Protein AF-A0AAV4WPT1-F1 (afdb_monomer)

Solvent-accessible surface area (backbone atoms only — not comparable to full-atom values): 5891 Å² total; per-residue (Å²): 134,86,86,89,80,82,88,82,92,75,88,80,76,98,67,82,75,92,66,45,71,69,47,54,50,50,55,62,72,68,48,75,75,76,78,85,51,73,70,58,55,57,56,50,50,54,49,48,54,52,51,49,51,51,52,54,51,51,52,51,51,52,52,57,42,51,69,48,53,73,29,60,96,43,99,69,50,46,71,68,54,55,49,51,48,51,48,53,66,71,76,100

pLDDT: mean 74.43, std 21.74, range [35.66, 97.56]

Secondary structure (DSSP, 8-state):
-----------------TTSHHHHHHHHHTS------HHHHHHHHHHHHHHHHHHHHHHHHHHHHHHHHTTTTSTT--HHHHHHHHHHHH--

Nearest PDB structures (foldseek):
  6cbr-assembly1_A  TM=4.363E-01  e=5.218E-01  Escherichia coli K-12

Structure (mmCIF, N/CA/C/O backbone):
data_AF-A0AAV4WPT1-F1
#
_entry.id   AF-A0AAV4WPT1-F1
#
loop_
_atom_site.group_PDB
_atom_site.id
_atom_site.type_symbol
_atom_site.label_atom_id
_atom_site.label_alt_id
_atom_site.label_comp_id
_atom_site.label_asym_id
_atom_site.label_entity_id
_atom_site.label_seq_id
_atom_site.pdbx_PDB_ins_code
_atom_site.Cartn_x
_atom_site.Cartn_y
_atom_site.Cartn_z
_atom_site.occupancy
_atom_site.B_iso_or_equiv
_atom_site.auth_seq_id
_atom_site.auth_comp_id
_atom_site.auth_asym_id
_atom_site.auth_atom_id
_atom_site.pdbx_PDB_model_num
ATOM 1 N N . MET A 1 1 ? 18.768 14.191 100.369 1.00 35.66 1 MET A N 1
ATOM 2 C CA . MET A 1 1 ? 19.065 14.955 99.141 1.00 35.66 1 MET A 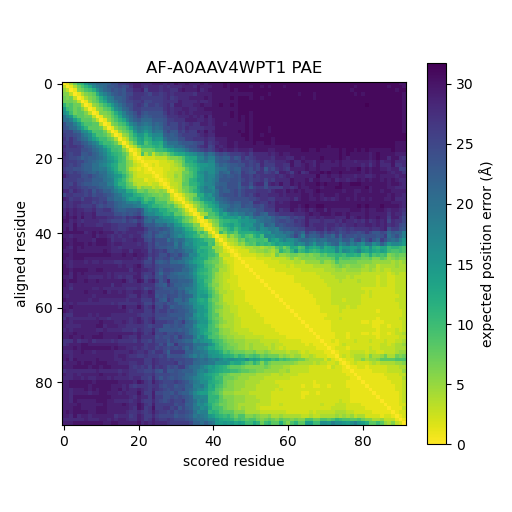CA 1
ATOM 3 C C . MET A 1 1 ? 17.838 14.919 98.245 1.00 35.66 1 MET A C 1
ATOM 5 O O . MET A 1 1 ? 17.339 13.837 97.995 1.00 35.66 1 MET A O 1
ATOM 9 N N . SER A 1 2 ? 17.393 16.112 97.843 1.00 40.66 2 SER A N 1
ATOM 10 C CA . SER A 1 2 ? 16.673 16.479 96.611 1.00 40.66 2 SER A CA 1
ATOM 11 C C . SER A 1 2 ? 15.355 15.777 96.212 1.00 40.66 2 SER A C 1
ATOM 13 O O . SER A 1 2 ? 15.346 14.646 95.750 1.00 40.66 2 SER A O 1
ATOM 15 N N . CYS A 1 3 ? 14.290 16.588 96.308 1.00 40.69 3 CYS A N 1
ATOM 16 C CA . CYS A 1 3 ? 13.225 16.852 95.325 1.00 40.69 3 CYS A CA 1
ATOM 17 C C . CYS A 1 3 ? 12.229 15.750 94.927 1.00 40.69 3 CYS A C 1
ATOM 19 O O . CYS A 1 3 ? 12.565 14.761 94.286 1.00 40.69 3 CYS A O 1
ATOM 21 N N . GLY A 1 4 ? 10.952 16.030 95.212 1.00 36.44 4 GLY A N 1
ATOM 22 C CA . GLY A 1 4 ? 9.810 15.349 94.614 1.00 36.44 4 GLY A CA 1
ATOM 23 C C . GLY A 1 4 ? 9.399 15.909 93.250 1.00 36.44 4 GLY A C 1
ATOM 24 O O . GLY A 1 4 ? 9.820 16.996 92.856 1.00 36.44 4 GLY A O 1
ATOM 25 N N . ALA A 1 5 ? 8.528 15.154 92.580 1.00 47.03 5 ALA A N 1
ATOM 26 C CA . ALA A 1 5 ? 7.552 15.615 91.595 1.00 47.03 5 ALA A CA 1
ATOM 27 C C . ALA A 1 5 ? 6.481 14.519 91.409 1.00 47.03 5 ALA A C 1
ATOM 29 O O . ALA A 1 5 ? 6.715 13.498 90.769 1.00 47.03 5 ALA A O 1
ATOM 30 N N . GLU A 1 6 ? 5.311 14.737 92.006 1.00 44.44 6 GLU A N 1
ATOM 31 C CA . GLU A 1 6 ? 4.025 14.233 91.507 1.00 44.44 6 GLU A CA 1
ATOM 32 C C . GLU A 1 6 ? 3.679 14.935 90.171 1.00 44.44 6 GLU A C 1
ATOM 34 O O . GLU A 1 6 ? 4.243 15.992 89.882 1.00 44.44 6 GLU A O 1
ATOM 39 N N . VAL A 1 7 ? 2.659 14.433 89.446 1.00 37.56 7 VAL A N 1
ATOM 40 C CA . VAL A 1 7 ? 1.993 15.037 88.252 1.00 37.56 7 VAL A CA 1
ATOM 41 C C . VAL A 1 7 ? 2.689 14.680 86.907 1.00 37.56 7 VAL A C 1
ATOM 43 O O . VAL A 1 7 ? 3.867 14.931 86.726 1.00 37.56 7 VAL A O 1
ATOM 46 N N . ALA A 1 8 ? 2.057 14.074 85.883 1.00 40.53 8 ALA A N 1
ATOM 47 C CA . ALA A 1 8 ? 0.800 14.486 85.257 1.00 40.53 8 ALA A CA 1
ATOM 48 C C . ALA A 1 8 ? 0.074 13.406 84.413 1.00 40.53 8 ALA A C 1
ATOM 50 O O . ALA A 1 8 ? 0.610 12.802 83.489 1.00 40.53 8 ALA A O 1
ATOM 51 N N . LYS A 1 9 ? -1.235 13.338 84.653 1.00 47.78 9 LYS A N 1
ATOM 52 C CA . LYS A 1 9 ? -2.356 12.986 83.765 1.00 47.78 9 LYS A CA 1
ATOM 53 C C . LYS A 1 9 ? -2.317 13.697 82.398 1.00 47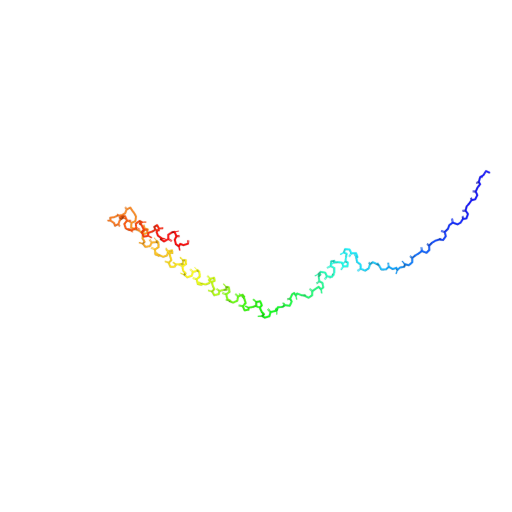.78 9 LYS A C 1
ATOM 55 O O . LYS A 1 9 ? -2.288 14.923 82.396 1.00 47.78 9 LYS A O 1
ATOM 60 N N . ARG A 1 10 ? -2.502 12.968 81.282 1.00 41.59 10 ARG A N 1
ATOM 61 C CA . ARG A 1 10 ? -3.235 13.386 80.050 1.00 41.59 10 ARG A CA 1
ATOM 62 C C . ARG A 1 10 ? -3.797 12.113 79.384 1.00 41.59 10 ARG A C 1
ATOM 64 O O . ARG A 1 10 ? -3.032 11.223 79.050 1.00 41.59 10 ARG A O 1
ATOM 71 N N . ARG A 1 11 ? -5.116 11.851 79.399 1.00 43.22 11 ARG A N 1
ATOM 72 C CA . ARG A 1 11 ? -6.076 12.215 78.327 1.00 43.22 11 ARG A CA 1
ATOM 73 C C . ARG A 1 11 ? -5.439 12.130 76.939 1.00 43.22 11 ARG A C 1
ATOM 75 O O . ARG A 1 11 ? -4.473 12.844 76.709 1.00 43.22 11 ARG A O 1
ATOM 82 N N . THR A 1 12 ? -5.998 11.331 76.033 1.00 41.06 12 THR A N 1
ATOM 83 C CA . THR A 1 12 ? -6.696 11.793 74.813 1.00 41.06 12 THR A CA 1
ATOM 84 C C . THR A 1 12 ? -7.179 10.541 74.070 1.00 41.06 12 THR A C 1
ATOM 86 O O . THR A 1 12 ? -6.377 9.708 73.668 1.00 41.06 12 THR A O 1
ATOM 89 N N . ASP A 1 13 ? -8.495 10.371 74.030 1.00 40.38 13 ASP A N 1
ATOM 90 C CA . ASP A 1 13 ? -9.292 9.842 72.924 1.00 40.38 13 ASP A CA 1
ATOM 91 C C . ASP A 1 13 ? -8.640 8.788 72.009 1.00 40.38 13 ASP A C 1
ATOM 93 O O . ASP A 1 13 ? -7.785 9.093 71.179 1.00 40.38 13 ASP A O 1
ATOM 97 N N . GLN A 1 14 ? -9.173 7.559 72.039 1.00 40.97 14 GLN A N 1
ATOM 98 C CA . GLN A 1 14 ? -9.172 6.676 70.865 1.00 40.97 14 GLN A CA 1
ATOM 99 C C . GLN A 1 14 ? -10.071 7.297 69.777 1.00 40.97 14 GLN A C 1
ATOM 101 O O . GLN A 1 14 ? -11.128 6.785 69.422 1.00 40.97 14 GLN A O 1
ATOM 106 N N . ALA A 1 15 ? -9.653 8.446 69.258 1.00 38.66 15 ALA A N 1
ATOM 107 C CA . ALA A 1 15 ? -10.127 8.979 68.005 1.00 38.66 15 ALA A CA 1
ATOM 108 C C . ALA A 1 15 ? -9.234 8.404 66.899 1.00 38.66 15 ALA A C 1
ATOM 110 O O . ALA A 1 15 ? -8.076 8.773 66.736 1.00 38.66 15 ALA A O 1
ATOM 111 N N . SER A 1 16 ? -9.820 7.482 66.139 1.00 49.53 16 SER A N 1
ATOM 112 C CA . SER A 1 16 ? -9.811 7.561 64.680 1.00 49.53 16 SER A CA 1
ATOM 113 C C . SER A 1 16 ? -8.452 7.693 63.988 1.00 49.53 16 SER A C 1
ATOM 115 O O . SER A 1 16 ? -8.086 8.778 63.558 1.00 49.53 16 SER A O 1
ATOM 117 N N . ILE A 1 17 ? -7.809 6.565 63.671 1.00 51.56 17 ILE A N 1
ATOM 118 C CA . ILE A 1 17 ? -7.097 6.449 62.386 1.00 51.56 17 ILE A CA 1
ATOM 119 C C . ILE A 1 17 ? -7.466 5.110 61.737 1.00 51.56 17 ILE A C 1
ATOM 121 O O . ILE A 1 17 ? -6.672 4.178 61.628 1.00 51.56 17 ILE A O 1
ATOM 125 N N . SER A 1 18 ? -8.703 5.030 61.239 1.00 54.62 18 SER A N 1
ATOM 126 C CA . SER A 1 18 ? -9.160 4.029 60.258 1.00 54.62 18 SER A CA 1
ATOM 127 C C . SER A 1 18 ? -8.548 4.277 58.860 1.00 54.62 18 SER A C 1
ATOM 129 O O . SER A 1 18 ? -9.216 4.207 57.822 1.00 54.62 18 SER A O 1
ATOM 131 N N . GLY A 1 19 ? -7.255 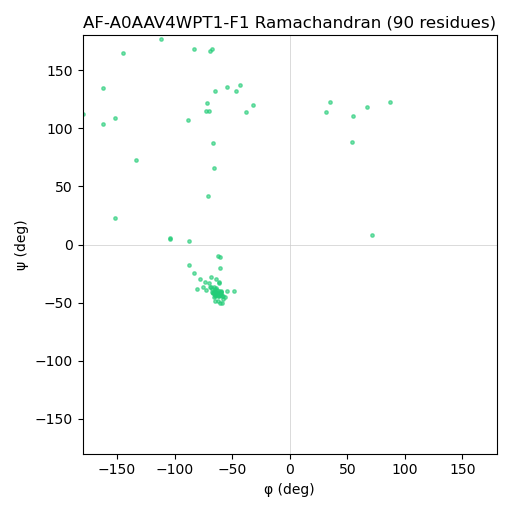4.608 58.829 1.00 57.41 19 GLY A N 1
ATOM 132 C CA . GLY A 1 19 ? -6.573 5.210 57.683 1.00 57.41 19 GLY A CA 1
ATOM 133 C C . GLY A 1 19 ? -5.083 4.885 57.589 1.00 57.41 19 GLY A C 1
ATOM 134 O O . GLY A 1 19 ? -4.341 5.631 56.965 1.00 57.41 19 GLY A O 1
ATOM 135 N N . GLY A 1 20 ? -4.620 3.794 58.203 1.00 67.50 20 GLY A N 1
ATOM 136 C CA . GLY A 1 20 ? -3.255 3.308 57.978 1.00 67.50 20 GLY A CA 1
ATOM 137 C C . GLY A 1 20 ? -3.064 2.750 56.562 1.00 67.50 20 GLY A C 1
ATOM 138 O O . GLY A 1 20 ? -4.035 2.433 55.873 1.00 67.50 20 GLY A O 1
ATOM 139 N N . ILE A 1 21 ? -1.809 2.543 56.150 1.00 69.19 21 ILE A N 1
ATOM 140 C CA . ILE A 1 21 ? -1.442 1.934 54.854 1.00 69.19 21 ILE A CA 1
ATOM 141 C C . ILE A 1 21 ? -2.245 0.647 54.597 1.00 69.19 21 ILE A C 1
ATOM 143 O O . ILE A 1 21 ? -2.763 0.442 53.505 1.00 69.19 21 ILE A O 1
ATOM 147 N N . ARG A 1 22 ? -2.451 -0.176 55.633 1.00 68.81 22 ARG A N 1
A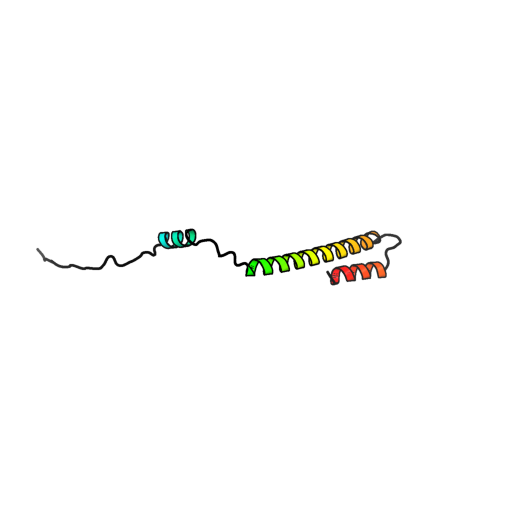TOM 148 C CA . ARG A 1 22 ? -3.306 -1.376 55.581 1.00 68.81 22 ARG A CA 1
ATOM 149 C C . ARG A 1 22 ? -4.766 -1.084 55.226 1.00 68.81 22 ARG A C 1
ATOM 151 O O . ARG A 1 22 ? -5.345 -1.798 54.416 1.00 68.81 22 ARG A O 1
ATOM 158 N N . ALA A 1 23 ? -5.355 -0.034 55.795 1.00 72.00 23 ALA A N 1
ATOM 159 C CA . ALA A 1 23 ? -6.714 0.384 55.461 1.00 72.00 23 ALA A CA 1
ATOM 160 C C . ALA A 1 23 ? -6.787 0.943 54.030 1.00 72.00 23 ALA A C 1
ATOM 162 O O . ALA A 1 23 ? -7.755 0.680 53.322 1.00 72.00 23 ALA A O 1
ATOM 163 N N . ALA A 1 24 ? -5.752 1.655 53.575 1.00 69.69 24 ALA A N 1
ATOM 164 C CA . ALA A 1 24 ? -5.658 2.156 52.205 1.00 69.69 24 ALA A CA 1
ATOM 165 C C . ALA A 1 24 ? -5.499 1.026 51.170 1.00 69.69 24 ALA A C 1
ATOM 167 O O . ALA A 1 24 ? -6.142 1.067 50.123 1.00 69.69 24 ALA A O 1
ATOM 168 N N . ILE A 1 25 ? -4.697 0.000 51.474 1.00 70.19 25 ILE A N 1
ATOM 169 C CA . ILE A 1 25 ? -4.535 -1.195 50.633 1.00 70.19 25 ILE A CA 1
ATOM 170 C C . ILE A 1 25 ? -5.850 -1.977 50.567 1.00 70.19 25 ILE A C 1
ATOM 172 O O . ILE A 1 25 ? -6.325 -2.261 49.470 1.00 70.19 25 ILE A O 1
ATOM 176 N N . ASN A 1 26 ? -6.493 -2.246 51.707 1.00 72.50 26 ASN A N 1
ATOM 177 C CA . ASN A 1 26 ? -7.773 -2.958 51.722 1.00 72.50 26 ASN A CA 1
ATOM 178 C C . ASN A 1 26 ? -8.862 -2.192 50.957 1.00 72.50 26 ASN A C 1
ATOM 180 O O . ASN A 1 26 ? -9.576 -2.796 50.170 1.00 72.50 26 ASN A O 1
ATOM 184 N N . ARG A 1 27 ? -8.941 -0.857 51.074 1.00 69.00 27 ARG A N 1
ATOM 185 C CA . ARG A 1 27 ? -9.875 -0.049 50.263 1.00 6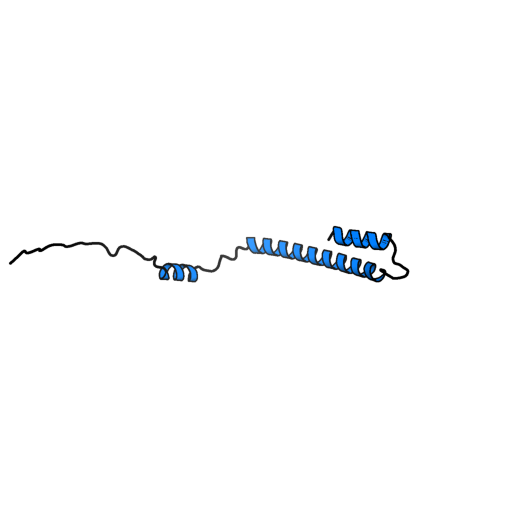9.00 27 ARG A CA 1
ATOM 186 C C . ARG A 1 27 ? -9.608 -0.140 48.757 1.00 69.00 27 ARG A C 1
ATOM 188 O O . ARG A 1 27 ? -10.553 -0.045 47.981 1.00 69.00 27 ARG A O 1
ATOM 195 N N . ARG A 1 28 ? -8.348 -0.304 48.334 1.00 64.94 28 ARG A N 1
ATOM 196 C CA . ARG A 1 28 ? -7.993 -0.489 46.914 1.00 64.94 28 ARG A CA 1
ATOM 197 C C . ARG A 1 28 ? -8.397 -1.867 46.402 1.00 64.94 28 ARG A C 1
ATOM 199 O O . ARG A 1 28 ? -8.877 -1.959 45.282 1.00 64.94 28 ARG A O 1
ATOM 206 N N . LEU A 1 29 ? -8.233 -2.903 47.221 1.00 64.56 29 LEU A N 1
ATOM 207 C CA . LEU A 1 29 ? -8.585 -4.282 46.866 1.00 64.56 29 LEU A CA 1
ATOM 208 C C . LEU A 1 29 ? -10.095 -4.554 46.951 1.00 64.56 29 LEU A C 1
ATOM 210 O O . LEU A 1 29 ? -10.606 -5.376 46.203 1.00 64.56 29 LEU A O 1
ATOM 214 N N . SER A 1 30 ? -10.816 -3.859 47.835 1.00 65.06 30 SER A N 1
ATOM 215 C CA . SER A 1 30 ? -12.273 -3.980 47.996 1.00 65.06 30 SER A CA 1
ATOM 216 C C . SER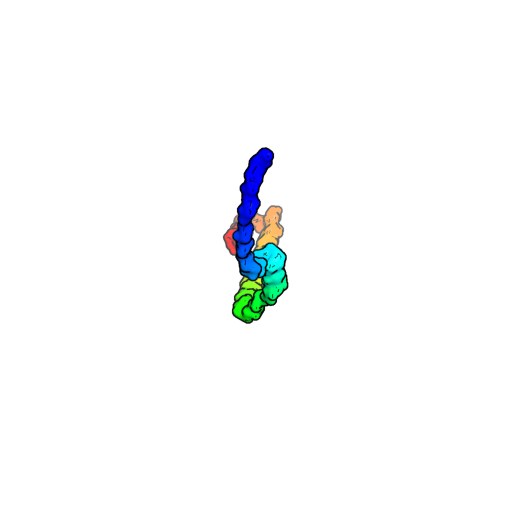 A 1 30 ? -13.074 -3.059 47.079 1.00 65.06 30 SER A C 1
ATOM 218 O O . SER A 1 30 ? -14.296 -3.018 47.194 1.00 65.06 30 SER A O 1
ATOM 220 N N . ARG A 1 31 ? -12.422 -2.288 46.200 1.00 58.28 31 ARG A N 1
ATOM 221 C CA . ARG A 1 31 ? -13.132 -1.486 45.204 1.00 58.28 31 ARG A CA 1
ATOM 222 C C . ARG A 1 31 ? -13.681 -2.465 44.160 1.00 58.28 31 ARG A C 1
ATOM 224 O O . ARG A 1 31 ? -12.871 -3.110 43.495 1.00 58.28 31 ARG A O 1
ATOM 231 N N . PRO A 1 32 ? -15.011 -2.611 44.014 1.00 54.75 32 PRO A N 1
ATOM 232 C CA . PRO A 1 32 ? -15.565 -3.377 42.911 1.00 54.75 32 PRO A CA 1
ATOM 233 C C . PRO A 1 32 ? -14.997 -2.797 41.621 1.00 54.75 32 PRO A C 1
ATOM 235 O O . PRO A 1 32 ? -14.890 -1.570 41.493 1.00 54.75 32 PRO A O 1
ATOM 238 N N . GLY A 1 33 ? -14.568 -3.689 40.726 1.00 60.97 33 GLY A N 1
ATOM 239 C CA . GLY A 1 33 ? -14.084 -3.336 39.402 1.00 60.97 33 GLY A CA 1
ATOM 240 C C . GLY A 1 33 ? -14.993 -2.287 38.779 1.00 60.97 33 GLY A C 1
ATOM 241 O O . GLY A 1 33 ? -16.212 -2.323 38.952 1.00 60.97 33 GLY A O 1
ATOM 242 N N . VAL A 1 34 ? -14.343 -1.313 38.149 1.00 57.97 34 VAL A N 1
ATOM 243 C CA . VAL A 1 34 ? -14.938 -0.251 37.346 1.00 57.97 34 VAL A CA 1
ATOM 244 C C . VAL A 1 34 ? -16.198 -0.782 36.674 1.00 57.97 34 VAL A C 1
ATOM 246 O O . VAL A 1 34 ? -16.144 -1.771 35.955 1.00 57.97 34 VAL A O 1
ATOM 249 N N . TYR A 1 35 ? -17.321 -0.145 36.991 1.00 50.91 35 TYR A N 1
ATOM 250 C CA . TYR A 1 35 ? -18.589 -0.299 36.298 1.00 50.91 35 TYR A CA 1
ATOM 251 C C . TYR A 1 35 ? -18.314 -0.431 34.793 1.00 50.91 35 TYR A C 1
ATOM 253 O O . TYR A 1 35 ? -17.798 0.519 34.198 1.00 50.91 35 TYR A O 1
ATOM 261 N N . ASP A 1 36 ? -18.606 -1.592 34.199 1.00 56.22 36 ASP A N 1
ATOM 262 C CA . ASP A 1 36 ? -18.611 -1.754 32.745 1.00 56.22 36 ASP A CA 1
ATOM 263 C C . ASP A 1 36 ? -19.771 -0.902 32.229 1.00 56.22 36 ASP A C 1
ATOM 265 O O . ASP A 1 36 ? -20.934 -1.305 32.191 1.00 56.22 36 ASP A O 1
ATOM 269 N N . SER A 1 37 ? -19.464 0.367 31.977 1.00 46.12 37 SER A N 1
ATOM 270 C CA . SER A 1 37 ? -20.415 1.319 31.440 1.00 46.12 37 SER A CA 1
ATOM 271 C C . SER A 1 37 ? -20.649 0.950 29.975 1.00 46.12 37 SER A C 1
ATOM 273 O O . SER A 1 37 ? -19.692 0.984 29.198 1.00 46.12 37 SER A O 1
ATOM 275 N N . PRO A 1 38 ? -21.890 0.659 29.549 1.00 55.06 38 PRO A N 1
ATOM 276 C CA . PRO A 1 38 ? -22.196 0.300 28.159 1.00 55.06 38 PRO A CA 1
ATOM 277 C C . PRO A 1 38 ? -21.885 1.424 27.149 1.00 55.06 38 PRO A C 1
ATOM 279 O O . PRO A 1 38 ? -21.886 1.199 25.940 1.00 55.06 38 PRO A O 1
ATOM 282 N N . GLU A 1 39 ? -21.584 2.634 27.627 1.00 48.38 39 GLU A N 1
ATOM 283 C CA . GLU A 1 39 ? -21.075 3.754 26.825 1.00 48.38 39 GLU A CA 1
ATOM 284 C C . GLU A 1 39 ? -19.629 3.523 26.335 1.00 48.38 39 GLU A C 1
ATOM 286 O O . GLU A 1 39 ? -19.280 3.921 25.224 1.00 48.38 39 GLU A O 1
ATOM 291 N N . ALA A 1 40 ? -18.786 2.834 27.117 1.00 52.62 40 ALA A N 1
ATOM 292 C CA . ALA A 1 40 ? -17.414 2.506 26.718 1.00 52.62 40 ALA A CA 1
ATOM 293 C C . ALA A 1 40 ? -17.379 1.399 25.650 1.00 52.62 40 ALA A C 1
ATOM 295 O O . ALA A 1 40 ? -16.530 1.423 24.758 1.00 52.62 40 ALA A O 1
ATOM 296 N N . SER A 1 41 ? -18.342 0.474 25.692 1.00 55.81 41 SER A N 1
ATOM 297 C CA . SER A 1 41 ? -18.464 -0.632 24.737 1.00 55.81 41 SER A CA 1
ATOM 298 C C . SER A 1 41 ? -18.753 -0.146 23.311 1.00 55.81 41 SER A C 1
ATOM 300 O O . SER A 1 41 ? -18.123 -0.621 22.372 1.00 55.81 41 SER A O 1
ATOM 302 N N . LYS A 1 42 ? -19.608 0.872 23.135 1.00 55.38 42 LYS A N 1
ATOM 303 C CA . LYS A 1 42 ? -19.886 1.461 21.808 1.00 55.38 42 LYS A CA 1
ATOM 304 C C . LYS A 1 42 ? -18.694 2.234 21.237 1.00 55.38 42 LYS A C 1
ATOM 306 O O . LYS A 1 42 ? -18.439 2.190 20.037 1.00 55.38 42 LYS A O 1
ATOM 311 N N . SER A 1 43 ? -17.947 2.925 22.100 1.00 60.19 43 SER A N 1
ATOM 312 C CA . SER A 1 43 ? -16.698 3.599 21.718 1.00 60.19 43 SER A CA 1
ATOM 313 C C . SER A 1 43 ? -15.632 2.588 21.283 1.00 60.19 43 SER A C 1
ATOM 315 O O . SER A 1 43 ? -14.923 2.811 20.304 1.00 60.19 43 SER A O 1
ATOM 317 N N . SER A 1 44 ? -15.570 1.437 21.958 1.00 71.56 44 SER A N 1
ATOM 318 C CA . SER A 1 44 ? -14.669 0.340 21.602 1.00 71.56 44 SER A CA 1
ATOM 319 C C . SER A 1 44 ? -15.034 -0.324 20.269 1.00 71.56 44 SER A C 1
ATOM 321 O O . SER A 1 44 ? -14.136 -0.668 19.509 1.00 71.56 44 SER A O 1
ATOM 323 N N . GLU A 1 45 ? -16.319 -0.502 19.956 1.00 74.19 45 GLU A N 1
ATOM 324 C CA . GLU A 1 45 ? -16.762 -1.084 18.677 1.00 74.19 45 GLU A CA 1
ATOM 325 C C . GLU A 1 45 ? -16.442 -0.183 17.476 1.00 74.19 45 GLU A C 1
ATOM 327 O O . GLU A 1 45 ? -15.947 -0.668 16.459 1.00 74.19 45 GLU A O 1
ATOM 332 N N . LEU A 1 46 ? -16.648 1.133 17.607 1.00 74.12 46 LEU A N 1
ATOM 333 C CA . LEU A 1 46 ? -16.264 2.104 16.575 1.00 74.12 46 LEU A CA 1
ATOM 334 C C . LEU A 1 46 ? -14.748 2.108 16.335 1.00 74.12 46 LEU A C 1
ATOM 336 O O . LEU A 1 46 ? -14.307 2.097 15.189 1.00 74.12 46 LEU A O 1
ATOM 340 N N . GLN A 1 47 ? -13.949 2.033 17.403 1.00 87.75 47 GLN A N 1
ATOM 341 C CA . GLN A 1 47 ? -12.491 1.933 17.290 1.00 87.75 47 GLN A CA 1
ATOM 342 C C . GLN A 1 47 ? -12.043 0.640 16.598 1.00 87.75 47 GLN A C 1
ATOM 344 O O . GLN A 1 47 ? -11.094 0.663 15.818 1.00 87.75 47 GL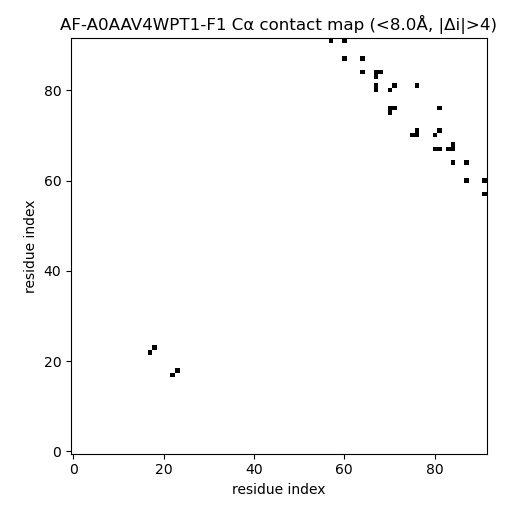N A O 1
ATOM 349 N N . LEU A 1 48 ? -12.719 -0.486 16.843 1.00 89.56 48 LEU A N 1
ATOM 350 C CA . LEU A 1 48 ? -12.418 -1.749 16.163 1.00 89.56 48 LEU A CA 1
ATOM 351 C C . LEU A 1 48 ? -12.742 -1.682 14.667 1.00 89.56 48 LEU A C 1
ATOM 353 O O . LEU A 1 48 ? -11.939 -2.145 13.859 1.00 89.56 48 LEU A O 1
ATOM 357 N N . ALA A 1 49 ? -13.869 -1.070 14.296 1.00 90.81 49 ALA A N 1
ATOM 358 C CA . ALA A 1 49 ? -14.233 -0.861 12.897 1.00 90.81 49 ALA A CA 1
ATOM 359 C C . ALA A 1 49 ? -13.219 0.041 12.170 1.00 90.81 49 ALA A C 1
ATOM 361 O O . ALA A 1 49 ? -12.796 -0.274 11.056 1.00 90.81 49 ALA A O 1
ATOM 362 N N . ASP A 1 50 ? -12.768 1.120 12.816 1.00 92.25 50 ASP A N 1
ATOM 363 C CA . ASP A 1 50 ? -11.726 1.993 12.270 1.00 92.25 50 ASP A CA 1
ATOM 364 C C . ASP A 1 50 ? -10.379 1.276 12.132 1.00 92.25 50 ASP A C 1
ATOM 366 O O . ASP A 1 50 ? -9.735 1.372 11.086 1.00 92.25 50 ASP A O 1
ATOM 370 N N . CYS A 1 51 ? -9.969 0.504 13.142 1.00 93.94 51 CYS A N 1
ATOM 371 C CA . CYS A 1 51 ? -8.769 -0.329 13.069 1.00 93.94 51 CYS A CA 1
ATOM 372 C C . CYS A 1 51 ? -8.846 -1.319 11.905 1.00 93.94 51 CYS A C 1
ATOM 374 O O . CYS A 1 51 ? -7.878 -1.474 11.163 1.00 93.94 51 CYS A O 1
ATOM 376 N N . GLN A 1 52 ? -9.993 -1.970 11.722 1.00 95.12 52 GLN A N 1
ATOM 377 C CA . GLN A 1 52 ? -10.184 -2.929 10.643 1.00 95.12 52 GLN A CA 1
ATOM 378 C C . GLN A 1 52 ? -10.095 -2.260 9.268 1.00 95.12 52 GLN A C 1
ATOM 380 O O . GLN A 1 52 ? -9.374 -2.753 8.401 1.00 95.12 52 GLN A O 1
ATOM 385 N N . ARG A 1 53 ? -10.712 -1.086 9.102 1.00 96.31 53 ARG A N 1
ATOM 386 C CA . ARG A 1 53 ? -10.597 -0.281 7.879 1.00 96.31 53 ARG A CA 1
ATOM 387 C C . ARG A 1 53 ? -9.146 0.103 7.576 1.00 96.31 53 ARG A C 1
ATOM 389 O O . ARG A 1 53 ? -8.704 -0.030 6.439 1.00 96.31 53 ARG A O 1
ATOM 396 N N . ILE A 1 54 ? -8.391 0.542 8.585 1.00 95.38 54 ILE A N 1
ATOM 397 C CA . ILE A 1 54 ? -6.969 0.894 8.431 1.00 95.38 54 ILE A CA 1
ATOM 398 C C . ILE A 1 54 ? -6.145 -0.333 8.020 1.00 95.38 54 ILE A C 1
ATOM 400 O O . ILE A 1 54 ? -5.287 -0.240 7.144 1.00 95.38 54 ILE A O 1
ATOM 404 N N . ILE A 1 55 ? -6.405 -1.495 8.623 1.00 95.94 55 ILE A N 1
ATOM 405 C CA . ILE A 1 55 ? -5.719 -2.746 8.275 1.00 95.94 55 ILE A CA 1
ATOM 406 C C . ILE A 1 55 ? -5.992 -3.128 6.814 1.00 95.94 55 ILE A C 1
ATOM 408 O O . ILE A 1 55 ? -5.066 -3.499 6.093 1.00 95.94 55 ILE A O 1
ATOM 412 N N . GLU A 1 56 ? -7.241 -3.031 6.362 1.00 97.56 56 GLU A N 1
ATOM 413 C CA . GLU A 1 56 ? -7.628 -3.317 4.975 1.00 97.56 56 GLU A CA 1
ATOM 414 C C . GLU A 1 56 ? -6.950 -2.367 3.977 1.00 97.56 56 GLU A C 1
ATOM 416 O O . GLU A 1 56 ? -6.419 -2.809 2.950 1.00 97.56 56 GLU A O 1
ATOM 421 N N . GLU A 1 57 ? -6.894 -1.076 4.304 1.00 96.12 57 GLU A N 1
ATOM 422 C CA . GLU A 1 57 ? -6.209 -0.061 3.503 1.00 96.12 57 GLU A CA 1
ATOM 423 C C . GLU A 1 57 ? -4.703 -0.348 3.405 1.00 96.12 57 GLU A C 1
ATOM 425 O O . GLU A 1 57 ? -4.153 -0.431 2.303 1.00 96.12 57 GLU A O 1
ATOM 430 N N . LEU A 1 58 ? -4.043 -0.619 4.536 1.00 96.31 58 LEU A N 1
ATOM 431 C CA . LEU A 1 58 ? -2.624 -0.979 4.570 1.00 96.31 58 LEU A CA 1
ATOM 432 C C . LEU A 1 58 ? -2.331 -2.250 3.773 1.00 96.31 58 LEU A C 1
ATOM 434 O O . LEU A 1 58 ? -1.371 -2.286 3.002 1.00 96.31 58 LEU A O 1
ATOM 438 N N . ASN A 1 59 ? -3.161 -3.285 3.909 1.00 97.12 59 ASN A N 1
ATOM 439 C CA . ASN A 1 59 ? -3.006 -4.523 3.148 1.00 97.12 59 ASN A CA 1
ATOM 440 C C . ASN A 1 59 ? -3.090 -4.267 1.637 1.00 97.12 59 ASN A C 1
ATOM 442 O O . ASN A 1 59 ? -2.285 -4.806 0.873 1.00 97.12 59 ASN A O 1
ATOM 446 N N . THR A 1 60 ? -4.009 -3.400 1.213 1.00 97.12 60 THR A N 1
ATOM 447 C CA . THR A 1 60 ? -4.179 -3.015 -0.194 1.00 97.12 60 THR A CA 1
ATOM 448 C C . THR A 1 60 ? -2.965 -2.246 -0.722 1.00 97.12 60 THR A C 1
ATOM 450 O O . THR A 1 60 ? -2.451 -2.553 -1.805 1.00 97.12 60 THR A O 1
ATOM 453 N N . LEU A 1 61 ? -2.455 -1.282 0.052 1.00 96.62 61 LEU A N 1
ATOM 454 C CA . LEU A 1 61 ? -1.256 -0.514 -0.300 1.00 96.62 61 LEU A CA 1
ATOM 455 C C . LEU A 1 61 ? -0.016 -1.413 -0.383 1.00 96.62 61 LEU A C 1
ATOM 457 O O . LEU A 1 61 ? 0.765 -1.302 -1.330 1.00 96.62 61 LEU A O 1
ATOM 461 N N . VAL A 1 62 ? 0.148 -2.346 0.560 1.00 96.94 62 VAL A N 1
ATOM 462 C CA . VAL A 1 62 ? 1.263 -3.304 0.575 1.00 96.94 62 VAL A CA 1
ATOM 463 C C . VAL A 1 62 ? 1.202 -4.255 -0.618 1.00 96.94 62 VAL A C 1
ATOM 465 O O . VAL A 1 62 ? 2.237 -4.491 -1.245 1.00 96.94 62 VAL A O 1
ATOM 468 N N . ALA A 1 63 ? 0.024 -4.786 -0.953 1.00 97.38 63 ALA A N 1
ATOM 469 C CA . ALA A 1 63 ? -0.154 -5.635 -2.131 1.00 97.38 63 ALA A CA 1
ATOM 470 C C . ALA A 1 63 ? 0.240 -4.882 -3.412 1.00 97.38 63 ALA A C 1
ATOM 472 O O . ALA A 1 63 ? 1.122 -5.325 -4.145 1.00 97.38 63 ALA A O 1
ATOM 473 N N . SER A 1 64 ? -0.298 -3.674 -3.590 1.00 96.56 64 SER A N 1
ATOM 474 C CA . SER A 1 64 ? 0.003 -2.815 -4.742 1.00 96.56 64 SER A CA 1
ATOM 475 C C . SER A 1 64 ? 1.491 -2.462 -4.834 1.00 96.56 64 SER A C 1
ATOM 477 O O . SER A 1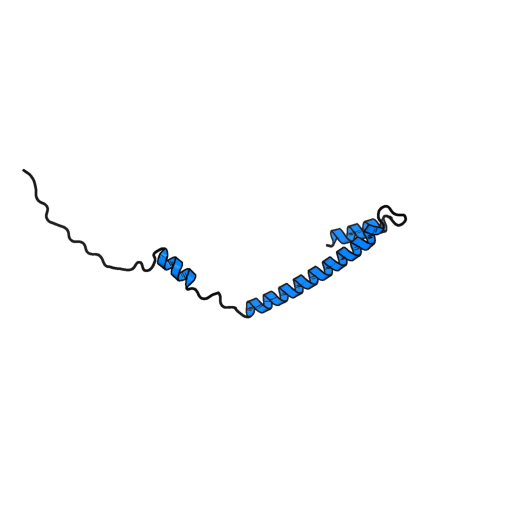 64 ? 2.080 -2.449 -5.914 1.00 96.56 64 SER A O 1
ATOM 479 N N . PHE A 1 65 ? 2.138 -2.189 -3.698 1.00 97.56 65 PHE A N 1
ATOM 480 C CA . PHE A 1 65 ? 3.569 -1.901 -3.664 1.00 97.56 65 PHE A CA 1
ATOM 481 C C . PHE A 1 65 ? 4.408 -3.112 -4.086 1.00 97.56 65 PHE A C 1
ATOM 483 O O . PHE A 1 65 ? 5.385 -2.948 -4.819 1.00 97.56 65 PHE A O 1
ATOM 490 N N . ARG A 1 66 ? 4.037 -4.325 -3.649 1.00 97.25 66 ARG A N 1
ATOM 491 C CA . ARG A 1 66 ? 4.720 -5.571 -4.034 1.00 97.25 66 ARG A CA 1
ATOM 492 C C . ARG A 1 66 ? 4.640 -5.811 -5.540 1.00 97.25 66 ARG A C 1
ATOM 494 O O . ARG A 1 66 ? 5.669 -6.118 -6.139 1.00 97.25 66 ARG A O 1
ATOM 501 N N . ASP A 1 67 ? 3.476 -5.586 -6.141 1.00 96.38 67 ASP A N 1
ATOM 502 C CA . ASP A 1 67 ? 3.263 -5.741 -7.587 1.00 96.38 67 ASP A CA 1
ATOM 503 C C . ASP A 1 67 ? 4.098 -4.764 -8.421 1.00 96.38 67 ASP A C 1
ATOM 505 O O . ASP A 1 67 ? 4.523 -5.080 -9.527 1.00 96.38 67 ASP A O 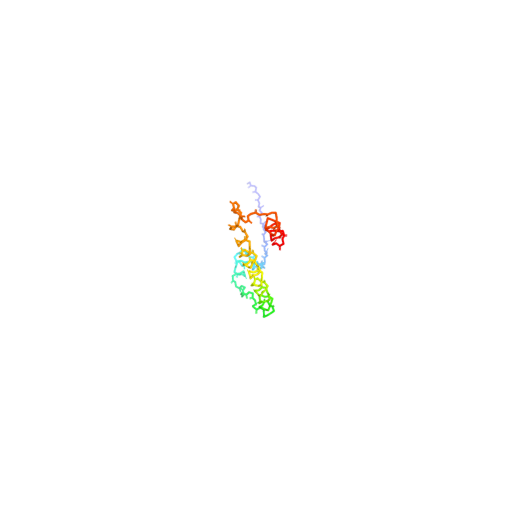1
ATOM 509 N N . LEU A 1 68 ? 4.403 -3.579 -7.895 1.00 96.38 68 LEU A N 1
ATOM 510 C CA . LEU A 1 68 ? 5.323 -2.661 -8.565 1.00 96.38 68 LEU A CA 1
ATOM 511 C C . LEU A 1 68 ? 6.789 -3.044 -8.319 1.00 96.38 68 LEU A C 1
ATOM 513 O O . LEU A 1 68 ? 7.619 -2.974 -9.228 1.00 96.38 68 LEU A O 1
ATOM 517 N N . LEU A 1 69 ? 7.113 -3.488 -7.101 1.00 96.44 69 LEU A N 1
ATOM 518 C CA . LEU A 1 69 ? 8.474 -3.834 -6.698 1.00 96.44 69 LEU A CA 1
ATOM 519 C C . LEU A 1 69 ? 9.055 -4.984 -7.533 1.00 96.44 69 LEU A C 1
ATOM 521 O O . LEU A 1 69 ? 10.252 -4.975 -7.818 1.00 96.44 69 LEU A O 1
ATOM 525 N N . ILE A 1 70 ? 8.230 -5.941 -7.981 1.00 96.00 70 ILE A N 1
ATOM 526 C CA . ILE A 1 70 ? 8.698 -7.049 -8.830 1.00 96.00 70 ILE A CA 1
ATOM 527 C C . ILE A 1 70 ? 9.297 -6.590 -10.163 1.00 96.00 70 ILE A C 1
ATOM 529 O O . ILE A 1 70 ? 10.017 -7.380 -10.777 1.00 96.00 70 ILE A O 1
ATOM 533 N N . HIS A 1 71 ? 9.001 -5.373 -10.626 1.00 95.19 71 HIS A N 1
ATOM 534 C CA . HIS A 1 71 ? 9.509 -4.835 -11.887 1.00 95.19 71 HIS A CA 1
ATOM 535 C C . HIS A 1 71 ? 10.862 -4.136 -11.738 1.00 95.19 71 HIS A C 1
ATOM 537 O O . HIS A 1 71 ? 11.557 -3.971 -12.738 1.00 95.19 71 HIS A O 1
ATOM 543 N N . ILE A 1 72 ? 11.259 -3.762 -10.519 1.00 95.62 72 ILE A N 1
ATOM 544 C CA . ILE A 1 72 ? 12.500 -3.024 -10.266 1.00 95.62 72 ILE A CA 1
ATOM 545 C C . ILE A 1 72 ? 13.721 -3.873 -10.631 1.00 95.62 72 ILE A C 1
ATOM 547 O O . ILE A 1 72 ? 13.821 -5.042 -10.258 1.00 95.62 72 ILE A O 1
ATOM 551 N N . GLY A 1 73 ? 14.651 -3.279 -11.383 1.00 93.00 73 GLY A N 1
ATOM 552 C CA . GLY A 1 73 ? 15.832 -3.964 -11.912 1.00 93.00 73 GLY A CA 1
ATOM 553 C C . GLY A 1 73 ? 15.544 -4.965 -13.039 1.00 93.00 73 GLY A C 1
ATOM 554 O O . GLY A 1 73 ? 16.449 -5.700 -13.431 1.00 93.00 73 GLY A O 1
ATOM 555 N N . LYS A 1 74 ? 14.312 -5.014 -13.567 1.00 93.50 74 LYS A N 1
ATOM 556 C CA . LYS A 1 74 ? 13.920 -5.854 -14.714 1.00 93.50 74 LYS A CA 1
ATOM 557 C C . LYS A 1 74 ? 13.597 -4.992 -15.937 1.00 93.50 74 LYS A C 1
ATOM 559 O O . LYS A 1 74 ? 13.554 -3.772 -15.852 1.00 93.50 74 LYS A O 1
ATOM 564 N N . GLY A 1 75 ? 13.294 -5.626 -17.074 1.00 92.19 75 GLY A N 1
ATOM 565 C CA . GLY A 1 75 ? 12.964 -4.930 -18.331 1.00 92.19 75 GLY A CA 1
ATOM 566 C C . GLY A 1 75 ? 11.732 -4.010 -18.283 1.00 92.19 75 GLY A C 1
ATOM 567 O O . GLY A 1 75 ? 11.522 -3.236 -19.208 1.00 92.19 75 GLY A O 1
ATOM 568 N N . HIS A 1 76 ? 10.937 -4.071 -17.212 1.00 92.62 76 HIS A N 1
ATOM 569 C CA . HIS A 1 76 ? 9.778 -3.203 -16.980 1.00 92.62 76 HIS A CA 1
ATOM 570 C C . HIS A 1 76 ? 10.034 -2.102 -15.933 1.00 92.62 76 HIS A C 1
ATOM 572 O O . HIS A 1 76 ? 9.104 -1.379 -15.584 1.00 92.62 76 HIS A O 1
ATOM 578 N N . ASP A 1 77 ? 11.263 -1.959 -15.424 1.00 96.56 77 ASP A N 1
ATOM 579 C CA . ASP A 1 77 ? 11.637 -0.857 -14.534 1.00 96.56 77 ASP A CA 1
ATOM 580 C C . ASP A 1 77 ? 11.677 0.459 -15.321 1.00 96.56 77 ASP A C 1
ATOM 582 O O . ASP A 1 77 ? 12.487 0.629 -16.233 1.00 96.56 77 ASP A O 1
ATOM 586 N N . ASN A 1 78 ? 10.791 1.392 -14.984 1.00 95.75 78 ASN A N 1
ATOM 587 C CA . ASN A 1 78 ? 10.716 2.699 -15.625 1.00 95.75 78 ASN A CA 1
ATOM 588 C C . ASN A 1 78 ? 10.327 3.793 -14.608 1.00 95.75 78 ASN A C 1
ATOM 590 O O . ASN A 1 78 ? 9.882 3.477 -13.495 1.00 95.75 78 ASN A O 1
ATOM 594 N N . PRO A 1 79 ? 10.508 5.083 -14.957 1.00 97.12 79 PRO A N 1
ATOM 595 C CA . PRO A 1 79 ? 10.197 6.196 -14.060 1.00 97.12 79 PRO A CA 1
ATOM 596 C C . PRO A 1 79 ? 8.760 6.169 -13.530 1.00 97.12 79 PRO A C 1
ATOM 598 O O . PRO A 1 79 ? 8.562 6.364 -12.334 1.00 97.12 79 PRO A O 1
ATOM 601 N N . ASP A 1 80 ? 7.780 5.821 -14.368 1.00 96.00 80 ASP A N 1
ATOM 602 C CA . ASP A 1 80 ? 6.367 5.790 -13.977 1.00 96.00 80 ASP A CA 1
ATOM 603 C C . ASP A 1 80 ? 6.092 4.746 -12.886 1.00 96.00 80 ASP A C 1
ATOM 605 O O . ASP A 1 80 ? 5.373 5.014 -11.921 1.00 96.00 80 ASP A O 1
ATOM 609 N N . VAL A 1 81 ? 6.690 3.554 -12.995 1.00 95.62 81 VAL A N 1
ATOM 610 C CA . VAL A 1 81 ? 6.608 2.502 -11.966 1.00 95.62 81 VAL A CA 1
ATOM 611 C C . VAL A 1 81 ? 7.230 2.991 -10.656 1.00 95.62 81 VAL A C 1
ATOM 613 O O . VAL A 1 81 ? 6.634 2.838 -9.585 1.00 95.62 81 VAL A O 1
ATOM 616 N N . ARG A 1 82 ? 8.399 3.639 -10.726 1.00 96.19 82 ARG A N 1
ATOM 617 C CA . ARG A 1 82 ? 9.097 4.175 -9.547 1.00 96.19 82 ARG A CA 1
ATOM 618 C C . ARG A 1 82 ? 8.331 5.313 -8.879 1.00 96.19 82 ARG A C 1
ATOM 620 O O . ARG A 1 82 ? 8.327 5.405 -7.648 1.00 96.19 82 ARG A O 1
ATOM 627 N N . ASP A 1 83 ? 7.666 6.155 -9.656 1.00 96.31 83 ASP A N 1
ATOM 628 C CA . ASP A 1 83 ? 6.878 7.264 -9.130 1.00 96.31 83 ASP A CA 1
ATOM 629 C C . ASP A 1 83 ? 5.551 6.799 -8.534 1.00 96.31 83 ASP A C 1
ATOM 631 O O . ASP A 1 83 ? 5.189 7.266 -7.451 1.00 96.31 83 ASP A O 1
ATOM 635 N N . LYS A 1 84 ? 4.897 5.788 -9.119 1.00 95.50 84 LYS A N 1
ATOM 636 C CA . LYS A 1 84 ? 3.757 5.108 -8.480 1.00 95.50 84 LYS A CA 1
ATOM 637 C C . LYS A 1 84 ? 4.141 4.510 -7.125 1.00 95.50 84 LYS A C 1
ATOM 639 O O . LYS A 1 84 ? 3.459 4.760 -6.132 1.00 95.50 84 LYS A O 1
ATOM 644 N N . MET A 1 85 ? 5.274 3.807 -7.039 1.00 96.00 85 MET A N 1
ATOM 645 C CA . MET A 1 85 ? 5.791 3.287 -5.762 1.00 96.00 85 MET A CA 1
ATOM 646 C C . MET A 1 85 ? 6.071 4.400 -4.748 1.00 96.00 85 MET A C 1
ATOM 648 O O . MET A 1 85 ? 5.783 4.259 -3.559 1.00 96.00 85 MET A O 1
ATOM 652 N N . ARG A 1 86 ? 6.643 5.521 -5.203 1.00 95.88 86 ARG A N 1
ATOM 653 C CA . ARG A 1 86 ? 6.894 6.691 -4.355 1.00 95.88 86 ARG A CA 1
ATOM 654 C C . ARG A 1 86 ? 5.589 7.290 -3.833 1.00 95.88 86 ARG A C 1
ATOM 656 O O . ARG A 1 86 ? 5.566 7.697 -2.676 1.00 95.88 86 ARG A O 1
ATOM 663 N N . GLY A 1 87 ? 4.546 7.331 -4.662 1.00 95.81 87 GLY A N 1
ATOM 664 C CA . GLY A 1 87 ? 3.201 7.763 -4.286 1.00 95.81 87 GLY A CA 1
ATOM 665 C C . GLY A 1 87 ? 2.609 6.892 -3.183 1.00 95.81 87 GLY A C 1
ATOM 666 O O . GLY A 1 87 ? 2.226 7.419 -2.146 1.00 95.81 87 GLY A O 1
ATOM 667 N N . ILE A 1 88 ? 2.648 5.565 -3.347 1.00 94.19 88 ILE A N 1
ATOM 668 C CA . ILE A 1 88 ? 2.144 4.619 -2.336 1.00 94.19 88 ILE A CA 1
ATOM 669 C C . ILE A 1 88 ? 2.825 4.834 -0.978 1.00 94.19 88 ILE A C 1
ATOM 671 O O . ILE A 1 88 ? 2.145 4.918 0.032 1.00 94.19 88 ILE A O 1
ATOM 675 N N . ARG A 1 89 ? 4.155 5.001 -0.935 1.00 92.12 89 ARG A N 1
ATOM 676 C CA . ARG A 1 89 ? 4.871 5.225 0.339 1.00 92.12 89 ARG A CA 1
ATOM 677 C C . ARG A 1 89 ? 4.576 6.567 1.007 1.00 92.12 89 ARG A C 1
ATOM 679 O O . ARG A 1 89 ? 4.793 6.686 2.203 1.00 92.12 89 ARG A O 1
ATOM 686 N N . LYS A 1 90 ? 4.229 7.599 0.233 1.00 91.62 90 LYS A N 1
ATOM 687 C CA . LYS A 1 90 ? 3.949 8.945 0.762 1.00 91.62 90 LYS A CA 1
ATOM 688 C C . LYS A 1 90 ? 2.521 9.081 1.282 1.00 91.62 90 LYS A C 1
ATOM 690 O O . LYS A 1 90 ? 2.272 9.964 2.091 1.00 91.62 90 LYS A O 1
ATOM 695 N N . ASN A 1 91 ? 1.623 8.251 0.762 1.00 78.44 91 ASN A N 1
ATOM 696 C CA . ASN A 1 91 ? 0.197 8.276 1.062 1.00 78.44 91 ASN A CA 1
ATOM 697 C C . ASN A 1 91 ? -0.218 7.139 2.014 1.00 78.44 91 ASN A C 1
ATOM 699 O O . ASN A 1 91 ? -1.411 6.959 2.230 1.00 78.44 91 ASN A O 1
ATOM 703 N N . ALA A 1 92 ? 0.753 6.368 2.514 1.00 67.88 92 ALA A N 1
ATOM 704 C CA . ALA A 1 92 ? 0.583 5.370 3.566 1.00 67.88 92 ALA A CA 1
ATOM 705 C C . ALA A 1 92 ? 0.833 5.986 4.947 1.00 67.88 92 ALA A C 1
ATOM 707 O O . ALA A 1 92 ? 1.630 6.952 5.020 1.00 67.88 92 ALA A O 1
#

Organism: NCBI:txid1538125

Mean predicted aligned error: 18.02 Å

Radius of gyration: 36.3 Å; Cα contacts (8 Å, |Δi|>4): 18; chains: 1; bounding box: 41×24×118 Å

Sequence (92 aa):
MSCGAEVAKRRTDQASISGGIRAAINRRLSRPGVYDSPEASKSSELQLADCQRIIEELNTLVASFRDLLIHIGKGHDNPDVRDKMRGIRKNA

Foldseek 3Di:
DDDDDDDDDDDDDPDDDCDPPVNVVVVVVPPPPDDPDVVVVVVVVVVVVVVVVVVVVVVVLVVLLVVLVVCPPHPNDDPVSVVVNVVSVVVD